Protein AF-A0A1Y1LF93-F1 (afdb_monomer_lite)

Organism: Photinus pyralis (NCBI:txid7054)

Structure (mmCIF, N/CA/C/O backbone):
data_AF-A0A1Y1LF93-F1
#
_entry.id   AF-A0A1Y1LF93-F1
#
loop_
_atom_site.group_PDB
_atom_site.id
_atom_site.type_symbol
_atom_site.label_atom_id
_atom_site.label_alt_id
_atom_site.label_comp_id
_atom_site.label_asym_id
_atom_site.label_entity_id
_atom_site.label_seq_id
_atom_site.pdbx_PDB_ins_code
_atom_site.Cartn_x
_atom_site.Cartn_y
_atom_site.Cartn_z
_atom_site.occupancy
_atom_site.B_iso_or_equiv
_atom_site.auth_seq_id
_atom_site.auth_comp_id
_atom_site.auth_asym_id
_atom_site.auth_atom_id
_atom_site.pdbx_PDB_model_num
ATOM 1 N N . ILE A 1 1 ? -12.836 -10.409 24.688 1.00 50.97 1 ILE A N 1
ATOM 2 C CA . ILE A 1 1 ? -11.567 -9.938 24.075 1.00 50.97 1 ILE A CA 1
ATOM 3 C C . ILE A 1 1 ? -11.846 -8.652 23.302 1.00 50.97 1 ILE A C 1
ATOM 5 O O . ILE A 1 1 ? -12.655 -8.671 22.381 1.00 50.97 1 ILE A O 1
ATOM 9 N N . ALA A 1 2 ? -11.243 -7.521 23.679 1.00 58.66 2 ALA A N 1
ATOM 10 C CA . ALA A 1 2 ? -11.309 -6.315 22.853 1.00 58.66 2 ALA A CA 1
ATOM 11 C C . ALA A 1 2 ? -10.386 -6.507 21.639 1.00 58.66 2 ALA A C 1
ATOM 13 O O . ALA A 1 2 ? -9.165 -6.527 21.783 1.00 58.66 2 ALA A O 1
ATOM 14 N N . ILE A 1 3 ? -10.958 -6.701 20.449 1.00 69.44 3 ILE A N 1
ATOM 15 C CA . ILE A 1 3 ? -10.182 -6.998 19.237 1.00 69.44 3 ILE A CA 1
ATOM 16 C C . ILE A 1 3 ? -9.472 -5.724 18.776 1.00 69.44 3 ILE A C 1
ATOM 18 O O . ILE A 1 3 ? -10.093 -4.767 18.312 1.00 69.44 3 ILE A O 1
ATOM 22 N N . ASN A 1 4 ? -8.150 -5.702 18.921 1.00 79.56 4 ASN A N 1
ATOM 23 C CA . ASN A 1 4 ? -7.321 -4.544 18.612 1.00 79.56 4 ASN A CA 1
ATOM 24 C C . ASN A 1 4 ? -6.842 -4.573 17.150 1.00 79.56 4 ASN A C 1
ATOM 26 O O . ASN A 1 4 ? -5.660 -4.762 16.873 1.00 79.56 4 ASN A O 1
ATOM 30 N N . LEU A 1 5 ? -7.768 -4.395 16.200 1.00 85.00 5 LEU A N 1
ATOM 31 C CA . LEU A 1 5 ? -7.423 -4.333 14.776 1.00 85.00 5 LEU A CA 1
ATOM 32 C C . LEU A 1 5 ? -6.782 -2.982 14.446 1.00 85.00 5 LEU A C 1
ATOM 34 O O . LEU A 1 5 ? -7.471 -1.970 14.324 1.00 85.00 5 LEU A O 1
ATOM 38 N N . VAL A 1 6 ? -5.457 -2.968 14.280 1.00 83.19 6 VAL A N 1
ATOM 39 C CA . VAL A 1 6 ? -4.677 -1.755 13.961 1.00 83.19 6 VAL A CA 1
ATOM 40 C C . VAL A 1 6 ? -5.221 -1.049 12.716 1.00 83.19 6 VAL A C 1
ATOM 42 O O . VAL A 1 6 ? -5.360 0.175 12.715 1.00 83.19 6 VAL A O 1
ATOM 45 N N . THR A 1 7 ? -5.624 -1.816 11.701 1.00 79.00 7 THR A N 1
ATOM 46 C CA . THR A 1 7 ? -6.240 -1.322 10.458 1.00 79.00 7 THR A CA 1
ATOM 47 C C . THR A 1 7 ? -7.564 -0.586 10.681 1.00 79.00 7 THR A C 1
ATOM 49 O O . THR A 1 7 ? -7.931 0.260 9.870 1.00 79.00 7 THR A O 1
ATOM 52 N N . LEU A 1 8 ? -8.265 -0.853 11.790 1.00 85.12 8 LEU A N 1
ATOM 53 C CA . LEU A 1 8 ? -9.494 -0.153 12.181 1.00 85.12 8 LEU A CA 1
ATOM 54 C C . LEU A 1 8 ? -9.258 1.008 13.155 1.00 85.12 8 LEU A C 1
ATOM 56 O O . LEU A 1 8 ? -10.182 1.764 13.432 1.00 85.12 8 LEU A O 1
ATOM 60 N N . LYS A 1 9 ? -8.039 1.176 13.679 1.00 85.06 9 LYS A N 1
ATOM 61 C CA . LYS A 1 9 ? -7.683 2.298 14.567 1.00 85.06 9 LYS A CA 1
ATOM 62 C C . LYS A 1 9 ? -6.918 3.402 13.848 1.00 85.06 9 LYS A C 1
ATOM 64 O O . LYS A 1 9 ? -6.998 4.567 14.225 1.00 85.06 9 LYS A O 1
ATOM 69 N N . LYS A 1 10 ? -6.136 3.045 12.834 1.00 85.44 10 LYS A N 1
ATOM 70 C CA . LYS A 1 10 ? -5.258 3.970 12.119 1.00 85.44 10 LYS A CA 1
ATOM 71 C C . LYS A 1 10 ? -5.978 4.521 10.887 1.00 85.44 10 LYS A C 1
ATOM 73 O O . LYS A 1 10 ? -5.892 3.954 9.807 1.00 85.44 10 LYS A O 1
ATOM 78 N N . THR A 1 11 ? -6.686 5.635 11.074 1.00 89.31 11 THR A N 1
ATOM 79 C CA . THR A 1 11 ? -7.484 6.313 10.030 1.00 89.31 11 THR A CA 1
ATOM 80 C C . THR A 1 11 ? -6.856 7.609 9.532 1.00 89.31 11 THR A C 1
ATOM 82 O O . THR A 1 11 ? -7.537 8.430 8.927 1.00 89.31 11 THR A O 1
ATOM 85 N N . ARG A 1 12 ? -5.588 7.870 9.849 1.00 89.00 12 ARG A N 1
ATOM 86 C CA . ARG A 1 12 ? -4.878 9.067 9.392 1.00 89.00 12 ARG A CA 1
ATOM 87 C C . ARG A 1 12 ? -3.711 8.661 8.519 1.00 89.00 12 ARG A C 1
ATOM 89 O O . ARG A 1 12 ? -2.927 7.795 8.896 1.00 89.00 12 ARG A O 1
ATOM 96 N N . ARG A 1 13 ? -3.577 9.346 7.389 1.00 89.12 13 ARG A N 1
ATOM 97 C CA . ARG A 1 13 ? -2.426 9.241 6.489 1.00 89.12 13 ARG A CA 1
ATOM 98 C C . ARG A 1 13 ? -1.882 10.625 6.169 1.00 89.12 13 ARG A C 1
ATOM 100 O O . ARG A 1 13 ? -2.597 11.619 6.301 1.00 89.12 13 ARG A O 1
ATOM 107 N N . LYS A 1 14 ? -0.638 10.694 5.692 1.00 88.94 14 LYS A N 1
ATOM 108 C CA . LYS A 1 14 ? -0.078 11.936 5.142 1.00 88.94 14 LYS A CA 1
ATOM 109 C C . LYS A 1 14 ? -0.945 12.421 3.978 1.00 88.94 14 LYS A C 1
ATOM 111 O O . LYS A 1 14 ? -1.392 11.612 3.159 1.00 88.94 14 LYS A O 1
ATOM 116 N N . SER A 1 15 ? -1.178 13.730 3.906 1.00 91.62 15 SER A N 1
ATOM 117 C CA . SER A 1 15 ? -1.966 14.329 2.822 1.00 91.62 15 SER A CA 1
ATOM 118 C C . SER A 1 15 ? -1.249 14.176 1.482 1.00 91.62 15 SER A C 1
ATOM 120 O O . SER A 1 15 ? -1.857 13.746 0.504 1.00 91.62 15 SER A O 1
ATOM 122 N N . LYS A 1 16 ? 0.066 14.437 1.465 1.00 91.50 16 LYS A N 1
ATOM 123 C CA . LYS A 1 16 ? 0.940 14.193 0.313 1.00 91.50 16 LYS A CA 1
ATOM 124 C C . LYS A 1 16 ? 1.398 12.734 0.291 1.00 91.50 16 LYS A C 1
ATOM 126 O O . LYS A 1 16 ? 1.972 12.251 1.270 1.00 91.50 16 LYS A O 1
ATOM 131 N N . LEU A 1 17 ? 1.169 12.060 -0.833 1.00 91.12 17 LEU A N 1
ATOM 132 C CA . LEU A 1 17 ? 1.637 10.696 -1.070 1.00 91.12 17 LEU A CA 1
ATOM 133 C C . LEU A 1 17 ? 3.134 10.679 -1.403 1.00 91.12 17 LEU A C 1
ATOM 135 O O . LEU A 1 17 ? 3.679 11.648 -1.936 1.00 91.12 17 LEU A O 1
ATOM 139 N N . HIS A 1 18 ? 3.798 9.570 -1.079 1.00 90.31 18 HIS A N 1
ATOM 140 C CA . HIS A 1 18 ? 5.161 9.332 -1.542 1.00 90.31 18 HIS A CA 1
ATOM 141 C C . HIS A 1 18 ? 5.165 9.065 -3.056 1.00 90.31 18 HIS A C 1
ATOM 143 O O . HIS A 1 18 ? 4.222 8.446 -3.554 1.00 90.31 18 HIS A O 1
ATOM 149 N N . PRO A 1 19 ? 6.208 9.497 -3.789 1.00 92.69 19 PRO A N 1
ATOM 150 C CA . PRO A 1 19 ? 6.408 9.080 -5.171 1.00 92.69 19 PRO A CA 1
ATOM 151 C C . PRO A 1 19 ? 6.470 7.554 -5.292 1.00 92.69 19 PRO A C 1
ATOM 153 O O . PRO A 1 19 ? 6.907 6.864 -4.364 1.00 92.69 19 PRO A O 1
ATOM 156 N N . HIS A 1 20 ? 6.099 7.021 -6.457 1.00 94.12 20 HIS A N 1
ATOM 157 C CA . HIS A 1 20 ? 6.324 5.608 -6.762 1.00 94.12 20 HIS A CA 1
ATOM 158 C C . HIS A 1 20 ? 7.791 5.226 -6.537 1.00 94.12 20 HIS A C 1
ATOM 160 O O . HIS A 1 20 ? 8.691 6.048 -6.717 1.00 94.12 20 HIS A O 1
ATOM 166 N N . LYS A 1 21 ? 8.019 3.965 -6.149 1.00 92.62 21 LYS A N 1
ATOM 167 C CA . LYS A 1 21 ? 9.331 3.386 -5.806 1.00 92.62 21 LYS A CA 1
ATOM 168 C C . LYS A 1 21 ? 9.918 3.874 -4.473 1.00 92.62 21 LYS A C 1
ATOM 170 O O . LYS A 1 21 ? 10.860 3.265 -3.977 1.00 92.62 21 LYS A O 1
ATOM 175 N N . GLN A 1 22 ? 9.339 4.892 -3.827 1.00 89.19 22 GLN A N 1
ATOM 176 C CA . GLN A 1 22 ? 9.698 5.285 -2.460 1.00 89.19 22 GLN A CA 1
ATOM 177 C C . GLN A 1 22 ? 8.716 4.680 -1.459 1.00 89.19 22 GLN A C 1
ATOM 179 O O . GLN A 1 22 ? 7.547 5.059 -1.415 1.00 89.19 22 GLN A O 1
ATOM 184 N N . ARG A 1 23 ? 9.183 3.725 -0.645 1.00 87.75 23 ARG A N 1
ATOM 185 C CA . ARG A 1 23 ? 8.349 2.984 0.324 1.00 87.75 23 ARG A CA 1
ATOM 186 C C . ARG A 1 23 ? 7.138 2.273 -0.298 1.00 87.75 23 ARG A C 1
ATOM 188 O O . ARG A 1 23 ? 6.212 1.887 0.413 1.00 87.75 23 ARG A O 1
ATOM 195 N N . SER A 1 24 ? 7.145 2.082 -1.616 1.00 91.62 24 SER A N 1
ATOM 196 C CA . SER A 1 24 ? 6.112 1.336 -2.324 1.00 91.62 24 SER A CA 1
ATOM 197 C C . SER A 1 24 ? 6.188 -0.151 -1.977 1.00 91.62 24 SER A C 1
ATOM 199 O O . SER A 1 24 ? 7.240 -0.678 -1.602 1.00 91.62 24 SER A O 1
ATOM 201 N N . LYS A 1 25 ? 5.044 -0.816 -2.096 1.00 92.94 25 LYS A N 1
ATOM 202 C CA . LYS A 1 25 ? 4.936 -2.272 -2.165 1.00 92.94 25 LYS A CA 1
ATOM 203 C C . LYS A 1 25 ? 4.466 -2.620 -3.568 1.00 92.94 25 LYS A C 1
ATOM 205 O O . LYS A 1 25 ? 3.725 -1.841 -4.167 1.00 92.94 25 LYS A O 1
ATOM 210 N N . TYR A 1 26 ? 4.919 -3.748 -4.090 1.00 94.88 26 TYR A N 1
ATOM 211 C CA . TYR A 1 26 ? 4.604 -4.177 -5.443 1.00 94.88 26 TYR A CA 1
ATOM 212 C C . TYR A 1 26 ? 4.252 -5.659 -5.454 1.00 94.88 26 TYR A C 1
ATOM 214 O O . TYR A 1 26 ? 4.666 -6.419 -4.581 1.00 94.88 26 TYR A O 1
ATOM 222 N N . ILE A 1 27 ? 3.471 -6.040 -6.456 1.00 95.25 27 ILE A N 1
ATOM 223 C CA . ILE A 1 27 ? 3.224 -7.428 -6.825 1.00 95.25 27 ILE A CA 1
ATOM 224 C C . ILE A 1 27 ? 4.022 -7.642 -8.107 1.00 95.25 27 ILE A C 1
ATOM 226 O O . ILE A 1 27 ? 3.904 -6.840 -9.035 1.00 95.25 27 ILE A O 1
ATOM 230 N N . CYS A 1 28 ? 4.859 -8.673 -8.150 1.00 95.75 28 CYS A N 1
ATOM 231 C CA . CYS A 1 28 ? 5.637 -9.010 -9.338 1.00 95.75 28 CYS A CA 1
ATOM 232 C C . CYS A 1 28 ? 5.252 -10.388 -9.874 1.00 95.75 28 CYS A C 1
ATOM 234 O O . CYS A 1 28 ? 4.756 -11.235 -9.132 1.00 95.75 28 CYS A O 1
ATOM 236 N N . LYS A 1 29 ? 5.484 -10.576 -11.175 1.00 96.88 29 LYS A N 1
ATOM 237 C CA . LYS A 1 29 ? 5.493 -11.881 -11.838 1.00 96.88 29 LYS A CA 1
ATOM 238 C C . LYS A 1 29 ? 6.953 -12.323 -11.937 1.00 96.88 29 LYS A C 1
ATOM 240 O O . LYS A 1 29 ? 7.678 -11.692 -12.711 1.00 96.88 29 LYS A O 1
ATOM 245 N N . PRO A 1 30 ? 7.406 -13.294 -11.125 1.00 96.81 30 PRO A N 1
ATOM 246 C CA . PRO A 1 30 ? 8.819 -13.660 -11.050 1.00 96.81 30 PRO A CA 1
ATOM 247 C C . PRO A 1 30 ? 9.426 -14.024 -12.407 1.00 96.81 30 PRO A C 1
ATOM 249 O O . PRO A 1 30 ? 10.588 -13.736 -12.651 1.00 96.81 30 PRO A O 1
ATOM 252 N N . GLU A 1 31 ? 8.623 -14.567 -13.320 1.00 97.75 31 GLU A N 1
ATOM 253 C CA . GLU A 1 31 ? 9.039 -14.995 -14.658 1.00 97.75 31 GLU A CA 1
ATOM 254 C C . GLU A 1 31 ? 9.528 -13.842 -15.545 1.00 97.75 31 GLU A C 1
ATOM 256 O O . GLU A 1 31 ? 10.180 -14.090 -16.551 1.00 97.75 31 GLU A O 1
ATOM 261 N N . PHE A 1 32 ? 9.211 -12.589 -15.197 1.00 97.88 32 PHE A N 1
ATOM 262 C CA . PHE A 1 32 ? 9.618 -11.390 -15.941 1.00 97.88 32 PHE A CA 1
ATOM 263 C C . PHE A 1 32 ? 10.662 -10.547 -15.201 1.00 97.88 32 PHE A C 1
ATOM 265 O O . PHE A 1 32 ? 11.011 -9.458 -15.663 1.00 97.88 32 PHE A O 1
ATOM 272 N N . VAL A 1 33 ? 11.129 -11.011 -14.041 1.00 98.12 33 VAL A N 1
ATOM 273 C CA . VAL A 1 33 ? 12.016 -10.267 -13.145 1.00 98.12 33 VAL A CA 1
ATOM 274 C C . VAL A 1 33 ? 13.387 -10.926 -13.118 1.00 98.12 33 VAL A C 1
ATOM 276 O O . VAL A 1 33 ? 13.500 -12.112 -12.832 1.00 98.12 33 VAL A O 1
ATOM 279 N N . VAL A 1 34 ? 14.426 -10.131 -13.369 1.00 98.00 34 VAL A N 1
ATOM 280 C CA . VAL A 1 34 ? 15.820 -10.540 -13.156 1.00 98.00 34 VAL A CA 1
ATOM 281 C C . VAL A 1 34 ? 16.223 -10.220 -11.719 1.00 98.00 34 VAL A C 1
ATOM 283 O O . VAL A 1 34 ? 16.753 -11.078 -11.019 1.00 98.00 34 VAL A O 1
ATOM 286 N N . GLU A 1 35 ? 15.888 -9.015 -11.243 1.00 97.81 35 GLU A N 1
ATOM 287 C CA . GLU A 1 35 ? 16.240 -8.575 -9.894 1.00 97.81 35 GLU A CA 1
ATOM 288 C C . GLU A 1 35 ? 15.096 -7.832 -9.193 1.00 97.81 35 GLU A C 1
ATOM 290 O O . GLU A 1 35 ? 14.629 -6.768 -9.617 1.00 97.81 35 GLU A O 1
ATOM 295 N N . ALA A 1 36 ? 14.656 -8.387 -8.064 1.00 97.06 36 ALA A N 1
ATOM 296 C CA . ALA A 1 36 ? 13.655 -7.796 -7.190 1.00 97.06 36 ALA A CA 1
ATOM 297 C C . ALA A 1 36 ? 14.311 -6.842 -6.177 1.00 97.06 36 ALA A C 1
ATOM 299 O O . ALA A 1 36 ? 15.086 -7.263 -5.323 1.00 97.06 36 ALA A O 1
ATOM 300 N N . GLY A 1 37 ? 13.953 -5.558 -6.214 1.00 95.75 37 GLY A N 1
ATOM 301 C CA . GLY A 1 37 ? 14.366 -4.590 -5.199 1.00 95.75 37 GLY A CA 1
ATOM 302 C C . GLY A 1 37 ? 13.372 -4.491 -4.036 1.00 95.75 37 GLY A C 1
ATOM 303 O O . GLY A 1 37 ? 12.264 -5.023 -4.070 1.00 95.75 37 GLY A O 1
ATOM 304 N N . ASN A 1 38 ? 13.727 -3.744 -2.990 1.00 93.25 38 ASN A N 1
ATOM 305 C CA . ASN A 1 38 ? 12.894 -3.616 -1.780 1.00 93.25 38 ASN A CA 1
ATOM 306 C C . ASN A 1 38 ? 11.538 -2.912 -2.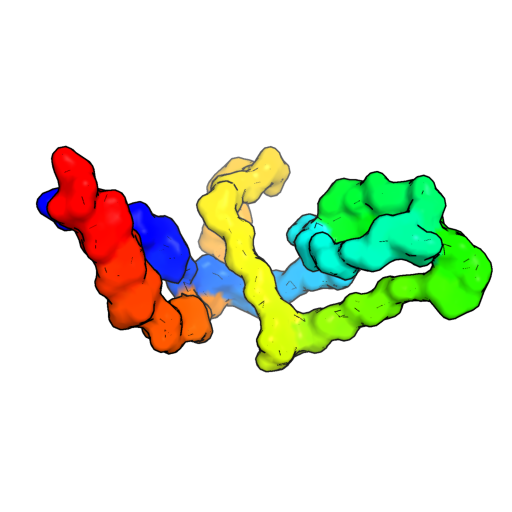034 1.00 93.25 38 ASN A C 1
ATOM 308 O O . ASN A 1 38 ? 10.502 -3.294 -1.486 1.00 93.25 38 ASN A O 1
ATOM 312 N N . HIS A 1 39 ? 11.519 -1.878 -2.879 1.00 94.00 39 HIS A N 1
ATOM 313 C CA . HIS A 1 39 ? 10.310 -1.078 -3.145 1.00 94.00 39 HIS A CA 1
ATOM 314 C C . HIS A 1 39 ? 9.805 -1.151 -4.585 1.00 94.00 39 HIS A C 1
ATOM 316 O O . HIS A 1 39 ? 8.718 -0.655 -4.878 1.00 94.00 39 HIS A O 1
ATOM 322 N N . PHE A 1 40 ? 10.590 -1.741 -5.479 1.00 96.00 40 PHE A N 1
ATOM 323 C CA . PHE A 1 40 ? 10.299 -1.903 -6.896 1.00 96.00 40 PHE A CA 1
ATOM 324 C C . PHE A 1 40 ? 11.247 -2.957 -7.471 1.00 96.00 40 PHE A C 1
ATOM 326 O O . PHE A 1 40 ? 12.281 -3.236 -6.872 1.00 96.00 40 PHE A O 1
ATOM 333 N N . VAL A 1 41 ? 10.910 -3.516 -8.628 1.00 97.44 41 VAL A N 1
ATOM 334 C CA . VAL A 1 41 ? 11.810 -4.387 -9.397 1.00 97.44 41 VAL A CA 1
ATOM 335 C C . VAL A 1 41 ? 12.948 -3.545 -9.979 1.00 97.44 41 VAL A C 1
ATOM 337 O O . VAL A 1 41 ? 12.678 -2.517 -10.602 1.00 97.44 41 VAL A O 1
ATOM 340 N N . TRP A 1 42 ? 14.196 -3.955 -9.755 1.00 97.00 42 TRP A N 1
ATOM 341 C CA . TRP A 1 42 ? 15.381 -3.261 -10.268 1.00 97.00 42 TRP A CA 1
ATOM 342 C C . TRP A 1 42 ? 15.636 -3.600 -11.730 1.00 97.00 42 TRP A C 1
ATOM 344 O O . TRP A 1 42 ? 15.877 -2.689 -12.521 1.00 97.00 42 TRP A O 1
ATOM 354 N N . GLU A 1 43 ? 15.475 -4.870 -12.097 1.00 97.81 43 GLU A N 1
ATOM 355 C CA . GLU A 1 43 ? 15.716 -5.335 -13.457 1.00 97.81 43 GLU A CA 1
ATOM 356 C C . GLU A 1 43 ? 14.620 -6.295 -13.932 1.00 97.81 43 GLU A C 1
ATOM 358 O O . GLU A 1 43 ? 14.223 -7.234 -13.234 1.00 97.81 43 GLU A O 1
ATOM 363 N N . PHE A 1 44 ? 14.135 -6.041 -15.147 1.00 98.25 44 PHE A N 1
ATOM 364 C CA . PHE A 1 44 ? 13.162 -6.861 -15.859 1.00 98.25 44 PHE A CA 1
ATOM 365 C C . PHE A 1 44 ? 13.824 -7.531 -17.062 1.00 98.25 44 PHE A C 1
ATOM 367 O O . PHE A 1 44 ? 14.741 -6.973 -17.660 1.00 98.25 44 PHE A O 1
ATOM 374 N N . ILE A 1 45 ? 13.282 -8.674 -17.482 1.00 98.00 45 ILE A N 1
ATOM 375 C CA . ILE A 1 45 ? 13.579 -9.238 -18.806 1.00 98.00 45 ILE A CA 1
ATOM 376 C C . ILE A 1 45 ? 13.189 -8.204 -19.891 1.00 98.00 45 ILE A C 1
ATOM 378 O O . ILE A 1 45 ? 12.187 -7.497 -19.712 1.00 98.00 45 ILE A O 1
ATOM 382 N N . PRO A 1 46 ? 13.929 -8.090 -21.016 1.00 97.56 46 PRO A N 1
ATOM 383 C CA . PRO A 1 46 ? 13.604 -7.145 -22.083 1.00 97.56 46 PRO A CA 1
ATOM 384 C C . PRO A 1 46 ? 12.137 -7.214 -22.531 1.00 97.56 46 PRO A C 1
ATOM 386 O O . PRO A 1 46 ? 11.590 -8.293 -22.740 1.00 97.56 46 PRO A O 1
ATOM 389 N N . GLY A 1 47 ? 11.501 -6.050 -22.688 1.00 97.25 47 GLY A N 1
ATOM 390 C CA . GLY A 1 47 ? 10.085 -5.936 -23.067 1.00 97.25 47 GLY A CA 1
ATOM 391 C C . GLY A 1 47 ? 9.098 -5.906 -21.893 1.00 97.25 47 GLY A C 1
ATOM 392 O O . GLY A 1 47 ? 7.908 -5.678 -22.111 1.00 97.25 47 GLY A O 1
ATOM 393 N N . HIS A 1 48 ? 9.569 -6.066 -20.654 1.00 97.56 48 HIS A N 1
ATOM 394 C CA . HIS A 1 48 ? 8.745 -5.976 -19.448 1.00 97.56 48 HIS A CA 1
ATOM 395 C C . HIS A 1 48 ? 9.067 -4.729 -18.616 1.00 97.56 48 HIS A C 1
ATOM 397 O O . HIS A 1 48 ? 10.105 -4.089 -18.776 1.00 97.56 48 HIS A O 1
ATOM 403 N N . GLY A 1 49 ? 8.149 -4.352 -17.725 1.00 95.94 49 GLY A N 1
ATOM 404 C CA . GLY A 1 49 ? 8.310 -3.146 -16.925 1.00 95.94 49 GLY A CA 1
ATOM 405 C C . GLY A 1 49 ? 7.289 -3.002 -15.807 1.00 95.94 49 GLY A C 1
ATOM 406 O O . GLY A 1 49 ? 6.525 -3.911 -15.485 1.00 95.94 49 GLY A O 1
ATOM 407 N N . THR A 1 50 ? 7.293 -1.820 -15.194 1.00 95.69 50 THR A N 1
ATOM 408 C CA . THR A 1 50 ? 6.431 -1.498 -14.053 1.00 95.69 50 THR A CA 1
ATOM 409 C C . THR A 1 50 ? 5.175 -0.759 -14.498 1.00 95.69 50 THR A C 1
ATOM 411 O O . THR A 1 50 ? 5.261 0.225 -15.230 1.00 95.69 50 THR A O 1
ATOM 414 N N . TYR A 1 51 ? 4.024 -1.167 -13.967 1.00 95.31 51 TYR A N 1
ATOM 415 C CA . TYR A 1 51 ? 2.795 -0.380 -14.010 1.00 95.31 51 TYR A CA 1
ATOM 416 C C . TYR A 1 51 ? 2.594 0.349 -12.676 1.00 95.31 51 TYR A C 1
ATOM 418 O O . TYR A 1 51 ? 2.541 -0.279 -11.616 1.00 95.31 51 TYR A O 1
ATOM 426 N N . ASN A 1 52 ? 2.491 1.677 -12.722 1.00 95.31 52 ASN A N 1
ATOM 427 C CA . ASN A 1 52 ? 2.242 2.494 -11.538 1.00 95.31 52 ASN A CA 1
ATOM 428 C C . ASN A 1 52 ? 0.740 2.547 -11.246 1.00 95.31 52 ASN A C 1
ATOM 430 O O . ASN A 1 52 ? -0.032 3.066 -12.048 1.00 95.31 52 ASN A O 1
ATOM 434 N N . VAL A 1 53 ? 0.333 2.032 -10.085 1.00 94.94 53 VAL A N 1
ATOM 435 C CA . VAL A 1 53 ? -1.073 2.044 -9.658 1.00 94.94 53 VAL A CA 1
ATOM 436 C C . VAL A 1 53 ? -1.485 3.469 -9.271 1.00 94.94 53 VAL A C 1
ATOM 438 O O . VAL A 1 53 ? -0.831 4.054 -8.403 1.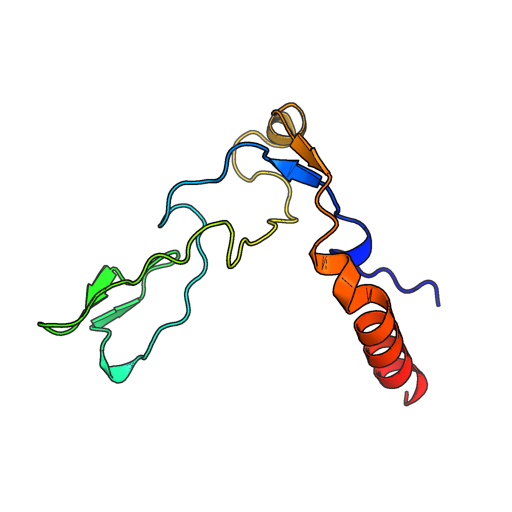00 94.94 53 VAL A O 1
ATOM 441 N N . PRO A 1 54 ? -2.544 4.042 -9.871 1.00 94.75 54 PRO A N 1
ATOM 442 C CA . PRO A 1 54 ? -2.955 5.402 -9.563 1.00 94.75 54 PRO A CA 1
ATOM 443 C C . PRO A 1 54 ? -3.575 5.494 -8.159 1.00 94.75 54 PRO A C 1
ATOM 445 O O . PRO A 1 54 ? -4.108 4.526 -7.609 1.00 94.75 54 PRO A O 1
ATOM 448 N N . ALA A 1 55 ? -3.463 6.675 -7.549 1.00 91.81 55 ALA A N 1
ATOM 449 C CA . ALA A 1 55 ? -3.804 6.894 -6.142 1.00 91.81 55 ALA A CA 1
ATOM 450 C C . ALA A 1 55 ? -5.309 6.798 -5.830 1.00 91.81 55 ALA A C 1
ATOM 452 O O . ALA A 1 55 ? -5.683 6.597 -4.676 1.00 91.81 55 ALA A O 1
ATOM 453 N N . ASP A 1 56 ? -6.162 6.960 -6.836 1.00 91.81 56 ASP A N 1
ATOM 454 C CA . ASP A 1 56 ? -7.610 6.763 -6.756 1.00 91.81 56 ASP A CA 1
ATOM 455 C C . ASP A 1 56 ? -8.007 5.277 -6.793 1.00 91.81 56 ASP A C 1
ATOM 457 O O . ASP A 1 56 ? -9.048 4.911 -6.249 1.00 91.81 56 ASP A O 1
ATOM 461 N N . ALA A 1 57 ? -7.160 4.410 -7.356 1.00 92.81 57 ALA A N 1
ATOM 462 C CA . ALA A 1 57 ? -7.369 2.966 -7.364 1.00 92.81 57 ALA A CA 1
ATOM 463 C C . ALA A 1 57 ? -6.908 2.302 -6.057 1.00 92.81 57 ALA A C 1
ATOM 465 O O . ALA A 1 57 ? -7.658 1.530 -5.451 1.00 92.81 57 ALA A O 1
ATOM 466 N N . ALA A 1 58 ? -5.676 2.576 -5.611 1.00 90.06 58 ALA A N 1
ATOM 467 C CA . ALA A 1 58 ? -5.155 2.006 -4.371 1.00 90.06 58 ALA A CA 1
ATOM 468 C C . ALA A 1 58 ? -4.008 2.816 -3.758 1.00 90.06 58 ALA A C 1
ATOM 470 O O . ALA A 1 58 ? -3.103 3.291 -4.441 1.00 90.06 58 ALA A O 1
ATOM 471 N N . ILE A 1 59 ? -3.999 2.869 -2.425 1.00 91.56 59 ILE A N 1
ATOM 472 C CA . ILE A 1 59 ? -2.897 3.389 -1.613 1.00 91.56 59 ILE A CA 1
ATOM 473 C C . ILE A 1 59 ? -2.635 2.459 -0.429 1.00 91.56 59 ILE A C 1
ATOM 475 O O . ILE A 1 59 ? -3.504 1.687 -0.021 1.00 91.56 59 ILE A O 1
ATOM 479 N N . LEU A 1 60 ? -1.441 2.562 0.154 1.00 89.00 60 LEU A N 1
ATOM 480 C CA . LEU A 1 60 ? -1.056 1.808 1.344 1.00 89.00 60 LEU A CA 1
ATOM 481 C C . LEU A 1 60 ? -0.840 2.744 2.533 1.00 89.00 60 LEU A C 1
ATOM 483 O O . LEU A 1 60 ? -0.236 3.811 2.408 1.00 89.00 60 LEU A O 1
ATOM 487 N N . HIS A 1 61 ? -1.322 2.334 3.703 1.00 87.19 61 HIS A N 1
ATOM 488 C CA . HIS A 1 61 ? -1.045 3.025 4.958 1.00 87.19 61 HIS A CA 1
ATOM 489 C C . HIS A 1 61 ? 0.181 2.397 5.616 1.00 87.19 61 HIS A C 1
ATOM 491 O O . HIS A 1 61 ? 0.246 1.187 5.818 1.00 87.19 61 HIS A O 1
ATOM 497 N N . HIS A 1 62 ? 1.154 3.228 5.972 1.00 81.75 62 HIS A N 1
ATOM 498 C CA . HIS A 1 62 ? 2.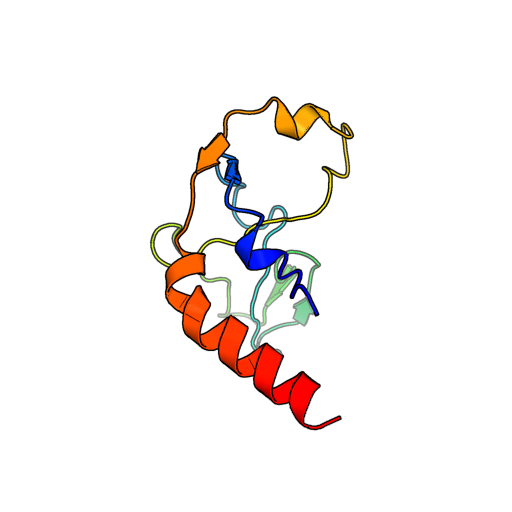309 2.809 6.754 1.00 81.75 62 HIS A CA 1
ATOM 499 C C . HIS A 1 62 ? 2.033 3.077 8.238 1.00 81.75 62 HIS A C 1
ATOM 501 O O . HIS A 1 62 ? 1.878 4.229 8.635 1.00 81.75 62 HIS A O 1
ATOM 507 N N . TYR A 1 63 ? 1.948 2.024 9.057 1.00 78.25 63 TYR A N 1
ATOM 508 C CA . TYR A 1 63 ? 1.530 2.135 10.466 1.00 78.25 63 TYR A CA 1
ATOM 509 C C . TYR A 1 63 ? 2.681 2.268 11.474 1.00 78.25 63 TYR A C 1
ATOM 511 O O . TYR A 1 63 ? 2.424 2.463 12.663 1.00 78.25 63 TYR A O 1
ATOM 519 N N . ARG A 1 64 ? 3.934 2.155 11.022 1.00 75.25 64 ARG A N 1
ATOM 520 C CA . ARG A 1 64 ? 5.129 2.272 11.867 1.00 75.25 64 ARG A CA 1
ATOM 521 C C . ARG A 1 64 ? 5.525 3.745 12.042 1.00 75.25 64 ARG A C 1
ATOM 523 O O . ARG A 1 64 ? 5.381 4.531 11.103 1.00 75.25 64 ARG A O 1
ATOM 530 N N . ILE A 1 65 ? 6.043 4.080 13.230 1.00 70.44 65 ILE A N 1
ATOM 531 C CA . ILE A 1 65 ? 6.700 5.365 13.538 1.00 70.44 65 ILE A CA 1
ATOM 532 C C . ILE A 1 65 ? 7.783 5.634 12.485 1.00 70.44 65 ILE A C 1
ATOM 534 O O . ILE A 1 65 ? 8.425 4.701 11.992 1.00 70.44 65 ILE A O 1
ATOM 538 N N . CYS A 1 66 ? 7.929 6.891 12.075 1.00 67.00 66 CYS A N 1
ATOM 539 C CA . CYS A 1 66 ? 8.752 7.235 10.928 1.00 67.00 66 CYS A CA 1
ATOM 540 C C . CYS A 1 66 ? 10.227 6.977 11.219 1.00 67.00 66 CYS A C 1
ATOM 542 O O . CYS A 1 66 ? 10.802 7.523 12.152 1.00 67.00 66 CYS A O 1
ATOM 544 N N . GLU A 1 67 ? 10.822 6.105 10.405 1.00 61.53 67 GLU A N 1
ATOM 545 C CA . GLU A 1 67 ? 12.149 5.531 10.656 1.00 61.53 67 GLU A CA 1
ATOM 546 C C . GLU A 1 67 ? 13.254 6.591 10.756 1.00 61.53 67 GLU A C 1
ATOM 548 O O . GLU A 1 67 ? 14.201 6.408 11.512 1.00 61.53 67 GLU A O 1
ATOM 553 N N . PHE A 1 68 ? 13.104 7.714 10.044 1.00 59.69 68 PHE A N 1
ATOM 554 C CA . PHE A 1 68 ? 14.036 8.841 10.054 1.00 59.69 68 PHE A CA 1
ATOM 555 C C . PHE A 1 68 ? 13.284 10.099 10.514 1.00 59.69 68 PHE A C 1
ATOM 557 O O . PHE A 1 68 ? 12.342 10.527 9.846 1.00 59.69 68 PHE A O 1
ATOM 564 N N . GLY A 1 69 ? 13.669 10.651 11.670 1.00 58.84 69 GLY A N 1
ATOM 565 C CA . GLY A 1 69 ? 13.009 11.803 12.311 1.00 58.84 69 GLY A CA 1
ATOM 566 C C . GLY A 1 69 ? 12.067 11.456 13.472 1.00 58.84 69 GLY A C 1
ATOM 567 O O . GLY A 1 69 ? 11.412 12.346 14.008 1.00 58.84 69 GLY A O 1
ATOM 568 N N . GLY A 1 70 ? 11.976 10.179 13.865 1.00 71.19 70 GLY A N 1
ATOM 569 C CA . GLY A 1 70 ? 11.151 9.743 14.994 1.00 71.19 70 GLY A CA 1
ATOM 570 C C . GLY A 1 70 ? 9.687 10.155 14.828 1.00 71.19 70 GLY A C 1
ATOM 571 O O . GLY A 1 70 ? 9.027 9.786 13.852 1.00 71.19 70 GLY A O 1
ATOM 572 N N . ASP A 1 71 ? 9.191 10.953 15.769 1.00 73.12 71 ASP A N 1
ATOM 573 C CA . ASP A 1 71 ? 7.803 11.412 15.792 1.00 73.12 71 ASP A CA 1
ATOM 574 C C . ASP A 1 71 ? 7.532 12.635 14.907 1.00 73.12 71 ASP A C 1
ATOM 576 O O . ASP A 1 71 ? 6.375 13.003 14.720 1.00 73.12 71 ASP A O 1
ATOM 580 N N . ASP A 1 72 ? 8.535 13.258 14.283 1.00 77.88 72 ASP A N 1
ATOM 581 C CA . ASP A 1 72 ? 8.322 14.497 13.520 1.00 77.88 72 ASP A CA 1
ATOM 582 C C . ASP A 1 72 ? 7.353 14.339 12.346 1.00 77.88 72 ASP A C 1
ATOM 584 O O . ASP A 1 72 ? 6.680 15.290 11.940 1.00 77.88 72 ASP A O 1
ATOM 588 N N . CYS A 1 73 ? 7.189 13.125 11.825 1.00 72.25 73 CYS A N 1
ATOM 589 C CA . CYS A 1 73 ? 6.228 12.895 10.760 1.00 72.25 73 CYS A CA 1
ATOM 590 C C . CYS A 1 73 ? 4.765 13.061 11.192 1.00 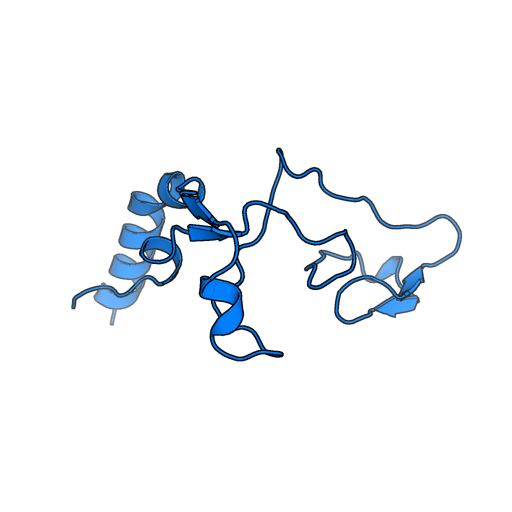72.25 73 CYS A C 1
ATOM 592 O O . CYS A 1 73 ? 3.928 13.344 10.331 1.00 72.25 73 CYS A O 1
ATOM 594 N N . ILE A 1 74 ? 4.439 12.952 12.488 1.00 77.62 74 ILE A N 1
ATOM 595 C CA . ILE A 1 74 ? 3.073 13.197 12.980 1.00 77.62 74 ILE A CA 1
ATOM 596 C C . ILE A 1 74 ? 2.700 14.681 12.895 1.00 77.62 74 ILE A C 1
ATOM 598 O O . ILE A 1 74 ? 1.518 15.009 12.839 1.00 77.62 74 ILE A O 1
ATOM 602 N N . LYS A 1 75 ? 3.704 15.568 12.842 1.00 83.94 75 LYS A N 1
ATOM 603 C CA . LYS A 1 75 ? 3.532 17.018 12.680 1.00 83.94 75 LYS A CA 1
ATOM 604 C C . LYS A 1 75 ? 3.237 17.403 11.226 1.00 83.94 75 LYS A C 1
ATOM 606 O O . LYS A 1 75 ? 2.823 18.527 10.958 1.00 83.94 75 LYS A O 1
ATOM 611 N N . THR A 1 76 ? 3.451 16.492 10.271 1.00 84.94 76 THR A N 1
ATOM 612 C CA . THR A 1 76 ? 3.172 16.758 8.853 1.00 84.94 76 THR A CA 1
ATOM 613 C C . THR A 1 76 ? 1.673 16.758 8.562 1.00 84.94 76 THR A C 1
ATOM 615 O O . THR A 1 76 ? 0.895 16.066 9.221 1.00 84.94 76 THR A O 1
ATOM 618 N N . ALA A 1 77 ? 1.261 17.518 7.543 1.00 92.31 77 ALA A N 1
ATOM 619 C CA . ALA A 1 77 ? -0.136 17.582 7.126 1.00 92.31 77 ALA A CA 1
ATOM 620 C C . ALA A 1 77 ? -0.706 16.173 6.877 1.00 92.31 77 ALA A C 1
ATOM 622 O O . ALA A 1 77 ? -0.159 15.384 6.095 1.00 92.31 77 ALA A O 1
ATOM 623 N N . SER A 1 78 ? -1.817 15.872 7.550 1.00 92.19 78 SER A N 1
ATOM 624 C CA . SER A 1 78 ? -2.509 14.589 7.468 1.00 92.19 78 SER A CA 1
ATOM 625 C C . SER A 1 78 ? -3.983 14.777 7.145 1.00 92.19 78 SER A C 1
ATOM 627 O O . SER A 1 78 ? -4.576 15.809 7.454 1.00 92.19 78 SER A O 1
ATOM 629 N N . THR A 1 79 ? -4.574 13.749 6.545 1.00 93.31 79 THR A N 1
ATOM 630 C CA . THR A 1 79 ? -6.010 13.674 6.288 1.00 93.31 79 THR A CA 1
ATOM 631 C C . THR A 1 79 ? -6.595 12.413 6.910 1.00 93.31 79 THR A C 1
ATOM 633 O O . THR A 1 79 ? -5.886 11.419 7.119 1.00 93.31 79 THR A O 1
ATOM 636 N N . VAL A 1 80 ? -7.887 12.468 7.224 1.00 93.06 80 VAL A N 1
ATOM 637 C CA . VAL A 1 80 ? -8.645 11.303 7.675 1.00 93.06 80 VAL A CA 1
ATOM 638 C C . VAL A 1 80 ? -9.007 10.465 6.453 1.00 93.06 80 VAL A C 1
ATOM 640 O O . VAL A 1 80 ? -9.604 10.957 5.502 1.00 93.06 80 VAL A O 1
ATOM 643 N N . ASP A 1 81 ? -8.648 9.191 6.490 1.00 91.50 81 ASP A N 1
ATOM 644 C CA . ASP A 1 81 ? -8.943 8.207 5.462 1.00 91.50 81 ASP A CA 1
ATOM 645 C C . ASP A 1 81 ? -9.553 6.967 6.119 1.00 91.50 81 ASP A C 1
ATOM 647 O O . ASP A 1 81 ? -8.900 6.246 6.877 1.00 91.50 81 ASP A O 1
ATOM 651 N N . GLN A 1 82 ? -10.836 6.752 5.835 1.00 91.19 82 GLN A N 1
ATOM 652 C CA . GLN A 1 82 ? -11.625 5.625 6.327 1.00 91.19 82 GLN A CA 1
ATOM 653 C C . GLN A 1 82 ? -11.935 4.619 5.213 1.00 91.19 82 GLN A C 1
ATOM 655 O O . GLN A 1 82 ? -12.807 3.772 5.381 1.00 91.19 82 GLN A O 1
ATOM 660 N N . THR A 1 83 ? -11.222 4.652 4.084 1.00 89.06 83 THR A N 1
ATOM 661 C CA . THR A 1 83 ? -11.481 3.746 2.951 1.00 89.06 83 THR A CA 1
ATOM 662 C C . THR A 1 83 ? -11.434 2.277 3.378 1.00 89.06 83 THR A C 1
ATOM 664 O O . THR A 1 83 ? -12.285 1.480 2.983 1.00 89.06 83 THR A O 1
ATOM 667 N N . ALA A 1 84 ? -10.503 1.914 4.268 1.00 87.19 84 ALA A N 1
ATOM 668 C CA . ALA A 1 84 ? -10.395 0.562 4.820 1.00 87.19 84 ALA A CA 1
ATOM 669 C C . ALA A 1 84 ? -11.624 0.133 5.650 1.00 87.19 84 ALA A C 1
ATOM 671 O O . ALA A 1 84 ? -11.894 -1.062 5.782 1.00 87.19 84 ALA A O 1
ATOM 672 N N . PHE A 1 85 ? -12.416 1.077 6.175 1.00 90.69 85 PHE A N 1
ATOM 673 C CA . PHE A 1 85 ? -13.581 0.773 7.013 1.00 90.69 85 PHE A CA 1
ATOM 674 C C . PHE A 1 85 ? -14.733 0.156 6.228 1.00 90.69 85 PHE A C 1
ATOM 676 O O . PHE A 1 85 ? -15.607 -0.456 6.846 1.00 90.69 85 PHE A O 1
ATOM 683 N N . ARG A 1 86 ? -14.719 0.216 4.889 1.00 90.94 86 ARG A N 1
ATOM 684 C CA . ARG A 1 86 ? -15.657 -0.566 4.068 1.00 90.94 86 ARG A CA 1
ATOM 685 C C . ARG A 1 86 ? -15.593 -2.062 4.396 1.00 90.94 86 ARG A C 1
ATOM 687 O O . ARG A 1 86 ? -16.606 -2.746 4.341 1.00 90.94 86 ARG A O 1
ATOM 694 N N . TYR A 1 87 ? -14.431 -2.538 4.850 1.00 89.50 87 TYR A N 1
ATOM 695 C CA . TYR A 1 87 ? -14.196 -3.921 5.258 1.00 89.50 87 TYR A CA 1
ATOM 696 C C . TYR A 1 87 ? -14.335 -4.155 6.769 1.00 89.50 87 TYR A C 1
ATOM 698 O O . TYR A 1 87 ? -14.046 -5.245 7.250 1.00 89.50 87 TYR A O 1
ATOM 706 N N . ARG A 1 88 ? -14.776 -3.165 7.562 1.00 90.75 88 ARG A N 1
ATOM 707 C CA . ARG A 1 88 ? -14.771 -3.272 9.035 1.00 90.75 88 ARG A CA 1
ATOM 708 C C . ARG A 1 88 ? -15.581 -4.459 9.548 1.00 90.75 88 ARG A C 1
ATOM 710 O O . ARG A 1 88 ? -15.115 -5.187 10.414 1.00 90.75 88 ARG A O 1
ATOM 717 N N . LYS A 1 89 ? -16.791 -4.655 9.013 1.00 92.19 89 LYS A N 1
ATOM 718 C CA . LYS A 1 89 ? -17.712 -5.696 9.486 1.00 92.19 89 LYS A CA 1
ATOM 719 C C . LYS A 1 89 ? -17.170 -7.080 9.133 1.00 92.19 89 LYS A C 1
ATOM 721 O O . LYS A 1 89 ? -17.112 -7.939 10.006 1.00 92.19 89 LYS A O 1
ATOM 726 N N . SER A 1 90 ? -16.722 -7.258 7.888 1.00 92.25 90 SER A N 1
ATOM 727 C CA . SER A 1 90 ? -16.170 -8.526 7.409 1.00 92.25 90 SER A CA 1
ATOM 728 C C . SER A 1 90 ? -14.870 -8.887 8.125 1.00 92.25 90 SER A C 1
ATOM 730 O O . SER A 1 90 ? -14.742 -10.013 8.584 1.00 92.25 90 SER A O 1
ATOM 732 N N . LEU A 1 91 ? -13.947 -7.936 8.309 1.00 88.31 91 LEU A N 1
ATOM 733 C CA . LEU A 1 91 ? -12.687 -8.171 9.024 1.00 88.31 91 LEU A CA 1
ATOM 734 C C . LEU A 1 91 ? -12.916 -8.525 10.494 1.00 88.31 91 LEU A C 1
ATOM 736 O O . LEU A 1 91 ? -12.327 -9.481 10.986 1.00 88.31 91 LEU A O 1
ATOM 740 N N . VAL A 1 92 ? -13.785 -7.788 11.195 1.00 90.00 92 VAL A N 1
ATOM 741 C CA . VAL A 1 92 ? -14.106 -8.097 12.597 1.00 90.00 92 VAL A CA 1
ATOM 742 C C . VAL A 1 92 ? -14.743 -9.476 12.712 1.00 90.00 92 VAL A C 1
ATOM 744 O O . VAL A 1 92 ? -14.349 -10.235 13.588 1.00 90.00 92 VAL A O 1
ATOM 747 N N . SER A 1 93 ? -15.694 -9.811 11.836 1.00 91.44 93 SER A N 1
ATOM 748 C CA . SER A 1 93 ? -16.339 -11.126 11.847 1.00 91.44 93 SER A CA 1
ATOM 749 C C . SER A 1 93 ? -15.350 -12.250 11.546 1.00 91.44 93 SER A C 1
ATOM 751 O O . SER A 1 93 ? -15.344 -13.243 12.259 1.00 91.44 93 SER A O 1
ATOM 753 N N . ALA A 1 94 ? -14.499 -12.089 10.528 1.00 90.38 94 ALA A N 1
ATOM 754 C CA . ALA A 1 94 ? -13.511 -13.096 10.155 1.00 90.38 94 ALA A CA 1
ATOM 755 C C . ALA A 1 94 ? -12.530 -13.360 11.302 1.00 90.38 94 ALA A C 1
ATOM 757 O O . ALA A 1 94 ? -12.307 -14.507 11.667 1.00 90.38 94 ALA A O 1
ATOM 758 N N . VAL A 1 95 ? -12.013 -12.294 11.920 1.00 88.81 95 VAL A N 1
ATOM 759 C CA . VAL A 1 95 ? -11.099 -12.413 13.059 1.00 88.81 95 VAL A CA 1
ATOM 760 C C . VAL A 1 95 ? -11.801 -13.045 14.260 1.00 88.81 95 VAL A C 1
ATOM 762 O O . VAL A 1 95 ? -11.245 -13.963 14.847 1.00 88.81 95 VAL A O 1
ATOM 765 N N . LYS A 1 96 ? -13.020 -12.610 14.613 1.00 89.19 96 LYS A N 1
ATOM 766 C CA . LYS A 1 96 ? -13.803 -13.229 15.699 1.00 89.19 96 LYS A CA 1
ATOM 767 C C . LYS A 1 96 ? -13.945 -14.728 15.503 1.00 89.19 96 LYS A C 1
ATOM 769 O O . LYS A 1 96 ? -13.556 -15.478 16.387 1.00 89.19 96 LYS A O 1
ATOM 774 N N . ASN A 1 97 ? -14.412 -15.136 14.327 1.00 90.00 97 ASN A N 1
ATOM 775 C CA . ASN A 1 97 ? -14.596 -16.542 14.007 1.00 90.00 97 ASN A CA 1
ATOM 776 C C . ASN A 1 97 ? -13.266 -17.294 14.145 1.00 90.00 97 ASN A C 1
ATOM 778 O O . ASN A 1 97 ? -13.211 -18.312 14.811 1.00 90.00 97 ASN A O 1
ATOM 782 N N . SER A 1 98 ? -12.156 -16.768 13.623 1.00 87.38 98 SER A N 1
ATOM 783 C CA . SER A 1 98 ? -10.853 -17.431 13.766 1.00 87.38 98 SER A CA 1
ATOM 784 C C . SER A 1 98 ? -10.386 -17.627 15.214 1.00 87.38 98 SER A C 1
ATOM 786 O O . SER A 1 98 ? -9.603 -18.539 15.443 1.00 87.38 98 SER A O 1
ATOM 788 N N . TYR A 1 99 ? -10.829 -16.802 16.168 1.00 81.44 99 TYR A N 1
ATOM 789 C CA . TYR A 1 99 ? -10.447 -16.911 17.583 1.00 81.44 99 TYR A CA 1
ATOM 790 C C . TYR A 1 99 ? -11.499 -17.587 18.474 1.00 81.44 99 TYR A C 1
ATOM 792 O O . TYR A 1 99 ? -11.137 -18.037 19.549 1.00 81.44 99 TYR A O 1
ATOM 800 N N . GLU A 1 100 ? -12.771 -17.653 18.071 1.00 73.50 100 GLU A N 1
ATOM 801 C CA . GLU A 1 100 ? -13.837 -18.369 18.801 1.00 73.50 100 GLU A CA 1
ATOM 802 C C . GLU A 1 100 ? -13.809 -19.891 18.554 1.00 73.50 100 GLU A C 1
ATOM 804 O O . GLU A 1 100 ? -14.451 -20.644 19.279 1.00 73.50 100 GLU A O 1
ATOM 809 N N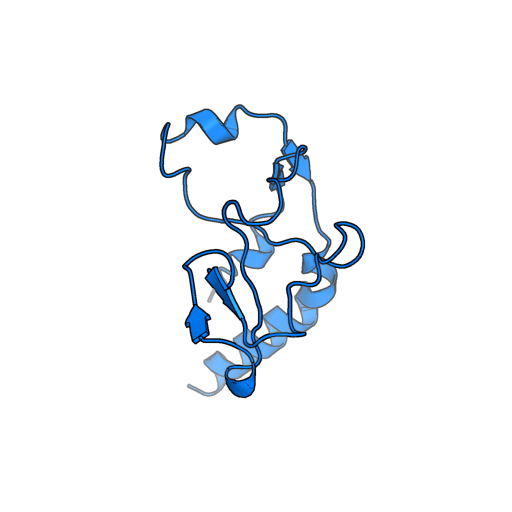 . PHE A 1 101 ? -13.059 -20.346 17.545 1.00 57.84 101 PHE A N 1
ATOM 810 C CA . PHE A 1 101 ? -12.808 -21.766 17.260 1.00 57.84 101 PHE A CA 1
ATOM 811 C C . PHE A 1 101 ? -11.546 -22.332 17.954 1.00 57.84 101 PHE A C 1
ATOM 813 O O . PHE A 1 101 ? -11.175 -23.475 17.686 1.00 57.84 101 PHE A O 1
ATOM 820 N N . PHE A 1 102 ? -10.907 -21.557 18.839 1.00 49.16 102 PHE A N 1
ATOM 821 C CA . PHE A 1 102 ? -9.862 -21.998 19.776 1.00 49.16 102 PHE A CA 1
ATOM 822 C C . PHE A 1 102 ? -10.335 -21.803 21.219 1.00 49.16 102 PHE A C 1
ATOM 824 O O . PHE A 1 102 ? -9.835 -22.546 22.091 1.00 49.16 102 PHE A O 1
#

InterPro domains:
  IPR008166 Glycosyltransferase family 92 [PF01697] (8-75)

Secondary structure (DSSP, 8-state):
---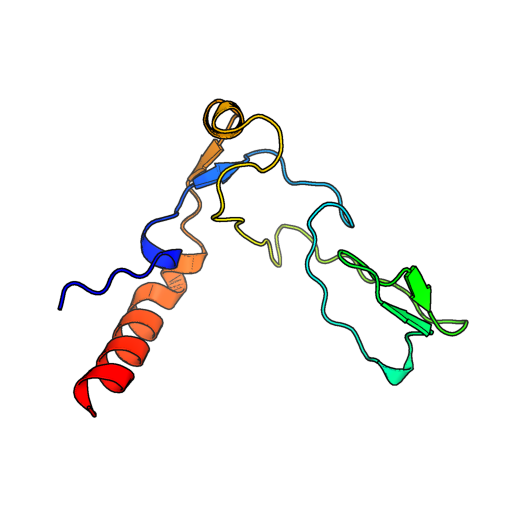--HHHH--EEESSPPPTTSS------GGGEEEE-SSSEEEE-TT--PPPPPTTT------SPBTTTBGGGGGS-EEE--GGGGGHHHHHHHHHHHHHT-

Sequence (102 aa):
IAINLVTLKKTRRKSKLHPHKQRSKYICKPEFVVEAGNHFVWEFIPGHGTYNVPADAAILHHYRICEFGGDDCIKTASTVDQTAFRYRKSLVSAVKNSYEFF

Foldseek 3Di:
DPDCDLLQVPQKDFPDDDDQLVPADDDDDVVQAPADDPRGGPDGDPPDDDDDDDVVRDDDGDSDQDPPPGNVVVVHHMDGHCVSVVCVVVVVVVVVVVVVVD

Radius of gyration: 17.58 Å; chains: 1; bounding box: 34×40×47 Å

pLDDT: mean 87.28, std 11.01, range [49.16, 98.25]